Protein AF-A0A7M4D1F7-F1 (afdb_monomer_lite)

Structure (mmCIF, N/CA/C/O backbone):
data_AF-A0A7M4D1F7-F1
#
_entry.id   AF-A0A7M4D1F7-F1
#
loop_
_atom_site.group_PDB
_atom_site.id
_atom_site.type_symbol
_atom_site.label_atom_id
_atom_site.label_alt_id
_atom_site.label_comp_id
_atom_site.label_asym_id
_atom_site.label_entity_id
_atom_site.label_seq_id
_atom_site.pdbx_PDB_ins_code
_atom_site.Cartn_x
_atom_site.Cartn_y
_atom_site.Cartn_z
_atom_site.occupancy
_atom_site.B_iso_or_equiv
_atom_site.auth_seq_id
_atom_site.auth_comp_id
_atom_site.auth_asym_id
_atom_site.auth_atom_id
_atom_site.pdbx_PDB_model_num
ATOM 1 N N . MET A 1 1 ? -6.389 0.665 -41.688 1.00 51.69 1 MET A N 1
ATOM 2 C CA . MET A 1 1 ? -6.537 1.335 -40.376 1.00 51.69 1 MET A CA 1
ATOM 3 C C . MET A 1 1 ? -6.622 0.290 -39.255 1.00 51.69 1 MET A C 1
ATOM 5 O O . MET A 1 1 ? -7.693 -0.011 -38.762 1.00 51.69 1 MET A O 1
ATOM 9 N N . ASN A 1 2 ? -5.491 -0.336 -38.914 1.00 67.25 2 ASN A N 1
ATOM 10 C CA . ASN A 1 2 ? -5.434 -1.561 -38.091 1.00 67.25 2 ASN A CA 1
ATOM 11 C C . ASN A 1 2 ? -4.119 -1.664 -37.283 1.00 67.25 2 ASN A C 1
ATOM 13 O O . ASN A 1 2 ? -4.061 -2.343 -36.263 1.00 67.25 2 ASN A O 1
ATOM 17 N N . ASN A 1 3 ? -3.082 -0.909 -37.660 1.00 70.31 3 ASN A N 1
ATOM 18 C CA . ASN A 1 3 ? -1.796 -0.896 -36.952 1.00 70.31 3 ASN A CA 1
ATOM 19 C C . ASN A 1 3 ? -1.811 -0.016 -35.691 1.00 70.31 3 ASN A C 1
ATOM 21 O O . ASN A 1 3 ? -1.106 -0.311 -34.728 1.00 70.31 3 ASN A O 1
ATOM 25 N N . VAL A 1 4 ? -2.632 1.040 -35.674 1.00 74.31 4 VAL A N 1
ATOM 26 C CA . VAL A 1 4 ? -2.752 1.952 -34.523 1.00 74.31 4 VAL A CA 1
ATOM 27 C C . VAL A 1 4 ? -3.537 1.291 -33.390 1.00 74.31 4 VAL A C 1
ATOM 29 O O . VAL A 1 4 ? -3.065 1.263 -32.259 1.00 74.31 4 VAL A O 1
ATOM 32 N N . LEU A 1 5 ? -4.673 0.658 -33.702 1.00 72.69 5 LEU A N 1
ATOM 33 C CA . LEU A 1 5 ? -5.476 -0.083 -32.722 1.00 72.69 5 LEU A CA 1
ATOM 34 C C . LEU A 1 5 ? -4.680 -1.242 -32.104 1.00 72.69 5 LEU A C 1
ATOM 36 O O . LEU A 1 5 ? -4.636 -1.379 -30.885 1.00 72.69 5 LEU A O 1
ATOM 40 N N . ASN A 1 6 ? -3.940 -2.001 -32.919 1.00 72.00 6 ASN A N 1
ATOM 41 C CA . ASN A 1 6 ? -3.064 -3.065 -32.419 1.00 72.00 6 ASN A CA 1
ATOM 42 C C . ASN A 1 6 ? -1.912 -2.544 -31.548 1.00 72.00 6 ASN A C 1
ATOM 44 O O . ASN A 1 6 ? -1.460 -3.260 -30.659 1.00 72.00 6 ASN A O 1
ATOM 48 N N . ARG A 1 7 ? -1.427 -1.314 -31.773 1.00 69.12 7 ARG A N 1
ATOM 49 C CA . ARG A 1 7 ? -0.471 -0.671 -30.862 1.00 69.12 7 ARG A CA 1
ATOM 50 C C . ARG A 1 7 ? -1.136 -0.342 -29.533 1.00 69.12 7 ARG A C 1
ATOM 52 O O . ARG A 1 7 ? -0.621 -0.769 -28.509 1.00 69.12 7 ARG A O 1
ATOM 59 N N . LEU A 1 8 ? -2.289 0.325 -29.549 1.00 74.88 8 LEU A N 1
ATOM 60 C CA . LEU A 1 8 ? -3.003 0.731 -28.333 1.00 74.88 8 LEU A CA 1
ATOM 61 C C . LEU A 1 8 ? -3.391 -0.460 -27.448 1.00 74.88 8 L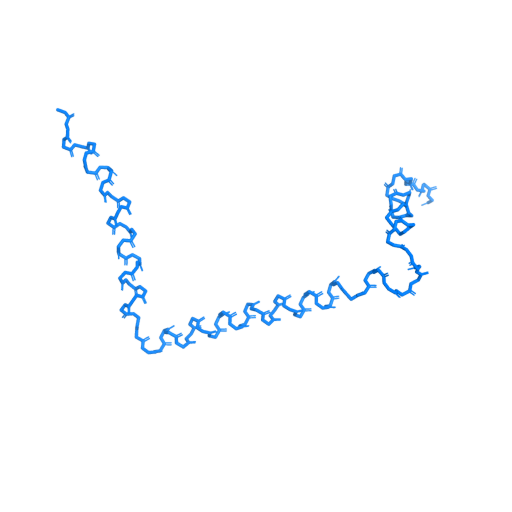EU A C 1
ATOM 63 O O . LEU A 1 8 ? -3.213 -0.396 -26.238 1.00 74.88 8 LEU A O 1
ATOM 67 N N . VAL A 1 9 ? -3.823 -1.576 -28.041 1.00 76.69 9 VAL A N 1
ATOM 68 C CA . VAL A 1 9 ? -4.164 -2.804 -27.298 1.00 76.69 9 VAL A CA 1
ATOM 69 C C . VAL A 1 9 ? -2.915 -3.523 -26.760 1.00 76.69 9 VAL A C 1
ATOM 71 O O . VAL A 1 9 ? -2.982 -4.214 -25.744 1.00 76.69 9 VAL A O 1
ATOM 74 N N . LYS A 1 10 ? -1.744 -3.344 -27.388 1.00 76.69 10 LYS A N 1
ATOM 75 C CA . LYS A 1 10 ? -0.474 -3.923 -26.912 1.00 76.69 10 LYS A CA 1
ATOM 76 C C . LYS A 1 10 ? 0.193 -3.107 -25.805 1.00 76.69 10 LYS A C 1
ATOM 78 O O . LYS A 1 10 ? 0.879 -3.702 -24.982 1.00 76.69 10 LYS A O 1
ATOM 83 N N . LEU A 1 11 ? -0.025 -1.791 -25.743 1.00 83.38 11 LEU A N 1
ATOM 84 C CA . LEU A 1 11 ? 0.531 -0.923 -24.696 1.00 83.38 11 LEU A CA 1
ATOM 85 C C . LEU A 1 11 ? 0.256 -1.417 -23.262 1.00 83.38 11 LEU A C 1
ATOM 87 O O . LEU A 1 11 ? 1.229 -1.579 -22.526 1.00 83.38 11 LEU A O 1
ATOM 91 N N . PRO A 1 12 ? -0.991 -1.720 -22.841 1.00 87.94 12 PRO A N 1
ATOM 92 C CA . PRO A 1 12 ? -1.247 -2.178 -21.475 1.00 87.94 12 PRO A CA 1
ATOM 93 C C . PRO A 1 12 ? -0.567 -3.516 -21.186 1.00 87.94 12 PRO A C 1
ATOM 95 O O . PRO A 1 12 ? -0.054 -3.715 -20.088 1.00 87.94 12 PRO A O 1
ATOM 98 N N . LYS A 1 13 ? -0.489 -4.411 -22.182 1.00 87.44 13 LYS A N 1
ATOM 99 C CA . LYS A 1 13 ? 0.218 -5.688 -22.048 1.00 87.44 13 LYS A CA 1
ATOM 100 C C . LYS A 1 13 ? 1.713 -5.469 -21.807 1.00 87.44 13 LYS A C 1
ATOM 102 O O . LYS A 1 13 ? 2.262 -6.090 -20.908 1.00 87.44 13 LYS A O 1
ATOM 107 N N . THR A 1 14 ? 2.342 -4.569 -22.562 1.00 87.00 14 THR A N 1
ATOM 108 C CA . THR A 1 14 ? 3.764 -4.229 -22.405 1.00 87.00 14 THR A CA 1
ATOM 109 C C . THR A 1 14 ? 4.051 -3.541 -21.070 1.00 87.00 14 THR A C 1
ATOM 111 O O . THR A 1 14 ? 5.048 -3.845 -20.420 1.00 87.00 14 THR A O 1
ATOM 114 N N . ILE A 1 15 ? 3.172 -2.635 -20.633 1.00 89.56 15 ILE A N 1
ATOM 115 C CA . ILE A 1 15 ? 3.297 -1.951 -19.339 1.00 89.56 15 ILE A CA 1
ATOM 116 C C . ILE A 1 15 ? 3.167 -2.970 -18.202 1.00 89.56 15 ILE A C 1
ATOM 118 O O . ILE A 1 15 ? 4.002 -2.996 -17.302 1.00 89.56 15 ILE A O 1
ATOM 122 N N . TRP A 1 16 ? 2.178 -3.864 -18.274 1.00 91.12 16 TRP A N 1
ATOM 123 C CA . TRP A 1 16 ? 2.007 -4.940 -17.300 1.00 91.12 16 TRP A CA 1
ATOM 124 C C . TRP A 1 16 ? 3.237 -5.847 -17.218 1.00 91.12 16 TRP A C 1
ATOM 126 O O . TRP A 1 16 ? 3.734 -6.103 -16.121 1.00 91.12 16 TRP A O 1
ATOM 136 N N . THR A 1 17 ? 3.767 -6.300 -18.360 1.00 87.88 17 THR A N 1
ATOM 137 C CA . THR A 1 17 ? 4.975 -7.137 -18.377 1.00 87.88 17 THR A CA 1
ATOM 138 C C . THR A 1 17 ? 6.183 -6.393 -17.830 1.00 87.88 17 THR A C 1
ATOM 140 O O . THR A 1 17 ? 6.933 -6.989 -17.074 1.00 87.88 17 THR A O 1
ATOM 143 N N . PHE A 1 18 ? 6.333 -5.094 -18.107 1.00 89.31 18 PHE A N 1
ATOM 144 C CA . PHE A 1 18 ? 7.426 -4.287 -17.561 1.00 89.31 18 PHE A CA 1
ATOM 145 C C . PHE A 1 18 ? 7.359 -4.164 -16.031 1.00 89.31 18 PHE A C 1
ATOM 147 O O . PHE A 1 18 ? 8.362 -4.374 -15.352 1.00 89.31 18 PHE A O 1
ATOM 154 N N . TYR A 1 19 ? 6.178 -3.885 -15.467 1.00 88.38 19 TYR A N 1
ATOM 155 C CA . TYR A 1 19 ? 5.994 -3.844 -14.011 1.00 88.38 19 TYR A CA 1
ATOM 156 C C . TYR A 1 19 ? 6.228 -5.214 -13.370 1.00 88.38 19 TYR A C 1
ATOM 158 O O . TYR A 1 19 ? 6.914 -5.317 -12.351 1.00 88.38 19 TYR A O 1
ATOM 166 N N . TYR A 1 20 ? 5.694 -6.273 -13.979 1.00 89.56 20 TYR A N 1
ATOM 167 C CA . TYR A 1 20 ? 5.863 -7.638 -13.494 1.00 89.56 20 TYR A CA 1
ATOM 168 C C . TYR A 1 20 ? 7.327 -8.096 -13.557 1.00 89.56 20 TYR A C 1
ATOM 170 O O . TYR A 1 20 ? 7.849 -8.636 -12.583 1.00 89.56 20 TYR A O 1
ATOM 178 N N . GLU A 1 21 ? 8.020 -7.843 -14.667 1.00 86.75 21 GLU A N 1
ATOM 179 C CA . GLU A 1 21 ? 9.441 -8.156 -14.841 1.00 86.75 21 GLU A CA 1
ATOM 180 C C . GLU A 1 21 ? 10.317 -7.320 -13.910 1.00 86.75 21 GLU A C 1
ATOM 182 O O . GLU A 1 21 ? 11.204 -7.873 -13.266 1.00 86.75 21 GLU A O 1
ATOM 187 N N . GLY A 1 22 ? 10.034 -6.025 -13.746 1.00 85.25 22 GLY A N 1
ATOM 188 C CA . GLY A 1 22 ? 10.744 -5.150 -12.812 1.00 85.25 22 GLY A CA 1
ATOM 189 C C . GLY A 1 22 ? 10.591 -5.582 -11.351 1.00 85.25 22 GLY A C 1
ATOM 190 O O . GLY A 1 22 ? 11.537 -5.462 -10.569 1.00 85.25 22 GLY A O 1
ATOM 191 N N . PHE A 1 23 ? 9.434 -6.143 -10.987 1.00 84.50 23 PHE A N 1
ATOM 192 C CA . PHE A 1 23 ? 9.197 -6.725 -9.665 1.00 84.50 23 PHE A CA 1
ATOM 193 C C . PHE A 1 23 ? 9.820 -8.125 -9.516 1.00 84.50 23 PHE A C 1
ATOM 195 O O . PHE A 1 23 ? 10.319 -8.497 -8.453 1.00 84.50 23 PHE A O 1
ATOM 202 N N . ARG A 1 24 ? 9.863 -8.912 -10.594 1.00 84.75 24 ARG A N 1
ATOM 203 C CA . ARG A 1 24 ? 10.490 -10.240 -10.605 1.00 84.75 24 ARG A CA 1
ATOM 204 C C . ARG A 1 24 ? 12.018 -10.161 -10.562 1.00 84.75 24 ARG A C 1
AT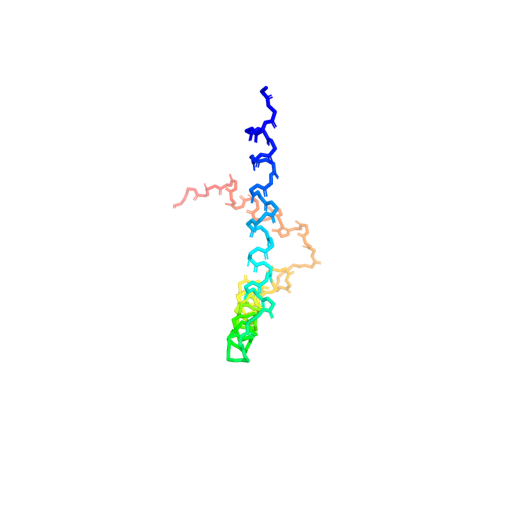OM 206 O O . ARG A 1 24 ? 12.635 -10.957 -9.857 1.00 84.75 24 ARG A O 1
ATOM 213 N N . ASN A 1 25 ? 12.628 -9.190 -11.237 1.00 84.88 25 ASN A N 1
ATOM 214 C CA . ASN A 1 25 ? 14.079 -8.966 -11.247 1.00 84.88 25 ASN A CA 1
ATOM 215 C C . ASN A 1 25 ? 14.586 -8.121 -10.064 1.00 84.88 25 ASN A C 1
ATOM 217 O O . ASN A 1 25 ? 15.731 -7.674 -10.062 1.00 84.88 25 ASN A O 1
ATOM 221 N N . GLN A 1 26 ? 13.761 -7.920 -9.031 1.00 83.50 26 GLN A N 1
ATOM 222 C CA . GLN A 1 26 ? 14.154 -7.215 -7.810 1.00 83.50 26 GLN A CA 1
ATOM 223 C C . GLN A 1 26 ? 15.379 -7.872 -7.151 1.00 83.50 26 GLN A C 1
ATOM 225 O O . GLN A 1 26 ? 15.395 -9.087 -6.911 1.00 83.50 26 GLN A O 1
ATOM 230 N N . SER A 1 27 ? 16.374 -7.044 -6.814 1.00 86.94 27 SER A N 1
ATOM 231 C CA . SER A 1 27 ? 17.551 -7.430 -6.029 1.00 86.94 27 SER A CA 1
ATOM 232 C C . SER A 1 27 ? 17.148 -7.905 -4.627 1.00 86.94 27 SER A C 1
ATOM 234 O O . SER A 1 27 ? 16.086 -7.551 -4.112 1.00 86.94 27 SER A O 1
ATOM 236 N N . LYS A 1 28 ? 18.005 -8.699 -3.971 1.00 85.75 28 LYS A N 1
ATOM 237 C CA . LYS A 1 28 ? 17.740 -9.234 -2.619 1.00 85.75 28 LYS A CA 1
ATOM 238 C C . LYS A 1 28 ? 17.402 -8.121 -1.615 1.00 85.75 28 LYS A C 1
ATOM 240 O O . LYS A 1 28 ? 16.470 -8.274 -0.829 1.00 85.75 28 LYS A O 1
ATOM 245 N N . TRP A 1 29 ? 18.083 -6.981 -1.729 1.00 88.69 29 TRP A N 1
ATOM 246 C CA . TRP A 1 29 ? 17.858 -5.797 -0.899 1.00 88.69 29 TRP A CA 1
ATOM 247 C C . TRP A 1 29 ? 16.444 -5.220 -1.031 1.00 88.69 29 TRP A C 1
ATOM 249 O O . TRP A 1 29 ? 15.791 -4.940 -0.028 1.00 88.69 29 TRP A O 1
ATOM 259 N N . SER A 1 30 ? 15.931 -5.074 -2.254 1.00 88.25 30 SER A N 1
ATOM 260 C CA . SER A 1 30 ? 14.615 -4.469 -2.473 1.00 88.25 30 SER A CA 1
ATOM 261 C C . SER A 1 30 ? 13.468 -5.423 -2.127 1.00 88.25 30 SER A C 1
ATOM 263 O O . SER A 1 30 ? 12.436 -4.982 -1.624 1.00 88.25 30 SER A O 1
ATOM 265 N N . ARG A 1 31 ? 13.675 -6.739 -2.283 1.00 87.50 31 ARG A N 1
ATOM 266 C CA . ARG A 1 31 ? 12.746 -7.771 -1.789 1.00 87.50 31 ARG A CA 1
ATOM 267 C C . ARG A 1 31 ? 12.588 -7.720 -0.267 1.00 87.50 31 ARG A C 1
ATOM 269 O O . ARG A 1 31 ? 11.466 -7.811 0.224 1.00 87.50 31 ARG A O 1
ATOM 276 N N . GLN A 1 32 ? 13.685 -7.535 0.473 1.00 92.81 32 GLN A N 1
ATOM 277 C CA . GLN A 1 32 ? 13.634 -7.350 1.928 1.00 92.81 32 GLN A CA 1
ATOM 278 C C . GLN A 1 32 ? 12.884 -6.076 2.317 1.00 92.81 32 GLN A C 1
ATOM 280 O O . GLN A 1 32 ? 12.046 -6.123 3.212 1.00 92.81 32 GLN A O 1
ATOM 285 N N . LEU A 1 33 ? 13.127 -4.958 1.628 1.00 93.44 33 LEU A N 1
ATOM 286 C CA . LEU A 1 33 ? 12.403 -3.711 1.890 1.00 93.44 33 LEU A CA 1
ATOM 287 C C . LEU A 1 33 ? 10.899 -3.858 1.647 1.00 93.44 33 LEU A C 1
ATOM 289 O O . LEU A 1 33 ? 10.108 -3.433 2.483 1.00 93.44 33 LEU A O 1
ATOM 293 N N . TRP A 1 34 ? 10.494 -4.509 0.554 1.00 92.25 34 TRP A N 1
ATOM 294 C CA . TRP A 1 34 ? 9.082 -4.793 0.289 1.00 92.25 34 TRP A CA 1
ATOM 295 C C . TRP A 1 34 ? 8.444 -5.654 1.377 1.00 92.25 34 TRP A C 1
ATOM 297 O O . TRP A 1 34 ? 7.335 -5.356 1.817 1.00 92.25 34 TRP A O 1
ATOM 307 N N . LEU A 1 35 ? 9.157 -6.677 1.854 1.00 93.75 35 LEU A N 1
ATOM 308 C CA . LEU A 1 35 ? 8.700 -7.499 2.970 1.00 93.75 35 LEU A CA 1
ATOM 309 C C . LEU A 1 35 ? 8.531 -6.663 4.248 1.00 93.75 35 LEU A C 1
ATOM 311 O O . LEU A 1 35 ? 7.508 -6.774 4.917 1.00 93.75 35 LEU A O 1
ATOM 315 N N . ILE A 1 36 ? 9.490 -5.784 4.554 1.00 95.81 36 ILE A N 1
ATOM 316 C CA . ILE A 1 36 ? 9.420 -4.869 5.701 1.00 95.81 36 ILE A CA 1
ATOM 317 C C . ILE A 1 36 ? 8.221 -3.923 5.576 1.00 95.81 36 ILE A C 1
ATOM 319 O O . ILE A 1 36 ? 7.500 -3.734 6.552 1.00 95.81 36 ILE A O 1
ATOM 323 N N . ILE A 1 37 ? 7.979 -3.347 4.395 1.00 94.94 37 ILE A N 1
ATOM 324 C CA . ILE A 1 37 ? 6.828 -2.468 4.142 1.00 94.94 37 ILE A CA 1
ATOM 325 C C . ILE A 1 37 ? 5.521 -3.232 4.359 1.00 94.94 37 ILE A C 1
ATOM 327 O O . ILE A 1 37 ? 4.637 -2.736 5.053 1.00 94.94 37 ILE A O 1
ATOM 331 N N . LEU A 1 38 ? 5.412 -4.448 3.823 1.00 95.69 38 LEU A N 1
ATOM 332 C CA . LEU A 1 38 ? 4.219 -5.284 3.946 1.00 95.69 38 LEU A CA 1
ATOM 333 C C . LEU A 1 38 ? 3.948 -5.649 5.413 1.00 95.69 38 LEU A C 1
ATOM 335 O O . LEU A 1 38 ? 2.831 -5.473 5.896 1.00 95.69 38 LEU A O 1
ATOM 339 N N . ILE A 1 39 ? 4.985 -6.057 6.152 1.00 96.75 39 ILE A N 1
ATOM 340 C CA . ILE A 1 39 ? 4.898 -6.321 7.594 1.00 96.75 39 ILE A CA 1
ATOM 341 C C . ILE A 1 39 ? 4.491 -5.053 8.346 1.00 96.75 39 ILE A C 1
ATOM 343 O O . ILE A 1 39 ? 3.584 -5.097 9.170 1.00 96.75 39 ILE A O 1
ATOM 347 N N . LYS A 1 40 ? 5.123 -3.911 8.063 1.00 94.38 40 LYS A N 1
ATOM 348 C CA . LYS A 1 40 ? 4.829 -2.647 8.747 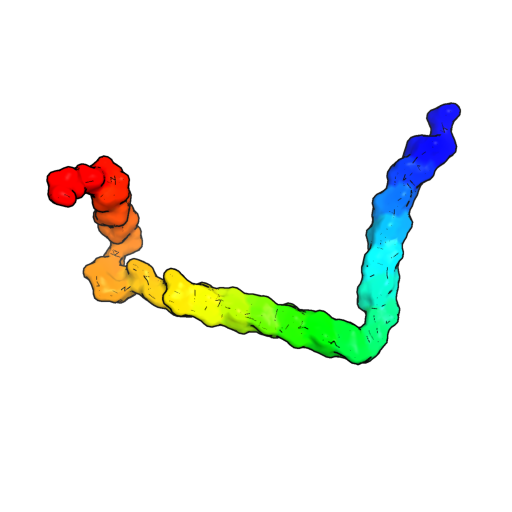1.00 94.38 40 LYS A CA 1
ATOM 349 C C . LYS A 1 40 ? 3.395 -2.196 8.500 1.00 94.38 40 LYS A C 1
ATOM 351 O O . LYS A 1 40 ? 2.740 -1.775 9.446 1.00 94.38 40 LYS A O 1
ATOM 356 N N . LEU A 1 41 ? 2.900 -2.319 7.269 1.00 95.88 41 LEU A N 1
ATOM 357 C CA . LEU A 1 41 ? 1.509 -2.024 6.926 1.00 95.88 41 LEU A CA 1
ATOM 358 C C . LEU A 1 41 ? 0.546 -2.959 7.656 1.00 95.88 41 LEU A C 1
ATOM 360 O O . LEU A 1 41 ? -0.433 -2.484 8.223 1.00 95.88 41 LEU A O 1
ATOM 364 N N . PHE A 1 42 ? 0.843 -4.258 7.709 1.00 95.69 42 PHE A N 1
ATOM 365 C CA . PHE A 1 42 ? 0.034 -5.221 8.453 1.00 95.69 42 PHE A CA 1
ATOM 366 C C . PHE A 1 42 ? 0.003 -4.907 9.955 1.00 95.69 42 PHE A C 1
ATOM 368 O O . PHE A 1 42 ? -1.067 -4.861 10.557 1.00 95.69 42 PHE A O 1
ATOM 375 N N . VAL A 1 43 ? 1.163 -4.628 10.554 1.00 95.12 43 VAL A N 1
ATOM 376 C CA . VAL A 1 43 ? 1.295 -4.284 11.975 1.00 95.12 43 VAL A CA 1
ATOM 377 C C . VAL A 1 43 ? 0.596 -2.961 12.289 1.00 95.12 43 VAL A C 1
ATOM 379 O O . VAL A 1 43 ? -0.170 -2.906 13.246 1.00 95.12 43 VAL A O 1
ATOM 382 N N . MET A 1 44 ? 0.781 -1.912 11.477 1.00 91.81 44 MET A N 1
ATOM 383 C CA . MET A 1 44 ? 0.058 -0.646 11.653 1.00 91.81 44 MET A CA 1
ATOM 384 C C . MET A 1 44 ? -1.448 -0.844 11.529 1.00 91.81 44 MET A C 1
ATOM 386 O O . MET A 1 44 ? -2.191 -0.323 12.352 1.00 91.81 44 MET A O 1
ATOM 390 N N . PHE A 1 45 ? -1.901 -1.609 10.537 1.00 92.19 45 PHE A N 1
ATOM 391 C CA . PHE A 1 45 ? -3.317 -1.906 10.368 1.00 92.19 45 PHE A CA 1
ATOM 392 C C . PHE A 1 45 ? -3.873 -2.657 11.575 1.00 92.19 45 PHE A C 1
ATOM 394 O O . PHE A 1 45 ? -4.945 -2.319 12.060 1.00 92.19 45 PHE A O 1
ATOM 401 N N . PHE A 1 46 ? -3.138 -3.635 12.105 1.00 90.94 46 PHE A N 1
ATOM 402 C CA . PHE A 1 46 ? -3.567 -4.404 13.266 1.00 90.94 46 PHE A CA 1
ATOM 403 C C . PHE A 1 46 ? -3.592 -3.564 14.548 1.00 90.94 46 PHE A C 1
ATOM 405 O O . PHE A 1 46 ? -4.559 -3.643 15.295 1.00 90.94 46 PHE A O 1
ATOM 412 N N . ILE A 1 47 ? -2.579 -2.724 14.785 1.00 87.75 47 ILE A N 1
ATOM 413 C CA . ILE A 1 47 ? -2.522 -1.822 15.946 1.00 87.75 47 ILE A CA 1
ATOM 414 C C . ILE A 1 47 ? -3.631 -0.777 15.866 1.00 87.75 47 ILE A C 1
ATOM 416 O O . ILE A 1 47 ? -4.370 -0.610 16.831 1.00 87.75 47 ILE A O 1
ATOM 420 N N . LEU A 1 48 ? -3.789 -0.106 14.720 1.00 86.12 48 LEU A N 1
ATOM 421 C CA . LEU A 1 48 ? -4.895 0.825 14.507 1.00 86.12 48 LEU A CA 1
ATOM 422 C C . LEU A 1 48 ? -6.225 0.099 14.673 1.00 86.12 48 LEU A C 1
ATOM 424 O O . LEU A 1 48 ? -7.099 0.611 15.351 1.00 86.12 48 LEU A O 1
ATOM 428 N N . LYS A 1 49 ? -6.372 -1.121 14.151 1.00 83.50 49 LYS A N 1
ATOM 429 C CA . LYS A 1 49 ? -7.599 -1.898 14.322 1.00 83.50 49 LYS A CA 1
ATOM 430 C C . LYS A 1 49 ? -7.866 -2.236 15.794 1.00 83.50 49 LYS A C 1
ATOM 432 O O . LYS A 1 49 ? -8.991 -2.101 16.250 1.00 83.50 49 LYS A O 1
ATOM 437 N N . LEU A 1 50 ? -6.856 -2.651 16.551 1.00 81.50 50 LEU A N 1
ATOM 438 C CA . LEU A 1 50 ? -7.006 -3.013 17.960 1.00 81.50 50 LEU A CA 1
ATOM 439 C C . LEU A 1 50 ? -7.271 -1.783 18.849 1.00 81.50 50 LEU A C 1
ATOM 441 O O . LEU A 1 50 ? -8.060 -1.875 19.783 1.00 81.50 50 LEU A O 1
ATOM 445 N N . LEU A 1 51 ? -6.635 -0.643 18.550 1.00 77.62 51 LEU A N 1
ATOM 446 C CA . LEU A 1 51 ? -6.756 0.605 19.317 1.00 77.62 51 LEU A CA 1
ATOM 447 C C . LEU A 1 51 ? -7.939 1.492 18.900 1.00 77.62 51 LEU A C 1
ATOM 449 O O . LEU A 1 51 ? -8.485 2.178 19.756 1.00 77.62 51 LEU A O 1
ATOM 453 N N . PHE A 1 52 ? -8.369 1.472 17.633 1.00 70.00 52 PHE A N 1
ATOM 454 C CA . PHE A 1 52 ? -9.569 2.183 17.157 1.00 70.00 52 PHE A CA 1
ATOM 455 C C . PHE A 1 52 ? -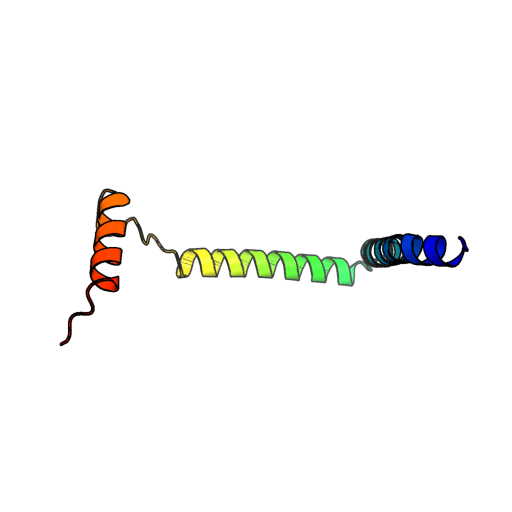10.843 1.334 17.227 1.00 70.00 52 PHE A C 1
ATOM 457 O O . PHE A 1 52 ? -11.930 1.896 17.321 1.00 70.00 52 PHE A O 1
ATOM 464 N N . PHE A 1 53 ? -10.738 0.000 17.238 1.00 69.81 53 PHE A N 1
ATOM 465 C CA . PHE A 1 53 ? -11.874 -0.903 17.469 1.00 69.81 53 PHE A CA 1
ATOM 466 C C . PHE A 1 53 ? -11.720 -1.783 18.730 1.00 69.81 53 PHE A C 1
ATOM 468 O O . PHE A 1 53 ? -12.023 -2.980 18.675 1.00 69.81 53 PHE A O 1
ATOM 475 N N . PRO A 1 54 ? -11.275 -1.259 19.888 1.00 61.12 54 PRO A N 1
ATOM 476 C CA . PRO A 1 54 ? -11.254 -2.025 21.120 1.00 61.12 54 PRO A CA 1
ATOM 477 C C . PRO A 1 54 ? -12.700 -2.221 21.555 1.00 61.12 54 PRO A C 1
ATOM 479 O O . PRO A 1 54 ? -13.334 -1.277 22.007 1.00 61.12 54 PRO A O 1
ATOM 482 N N . ASN A 1 55 ? -13.238 -3.432 21.394 1.00 55.75 55 ASN A N 1
ATOM 483 C CA . ASN A 1 55 ? -14.504 -3.857 21.999 1.00 55.75 55 ASN A CA 1
ATOM 484 C C . ASN A 1 55 ? -15.605 -2.780 22.000 1.00 55.75 55 ASN A C 1
ATOM 486 O O . ASN A 1 55 ? -16.295 -2.608 23.009 1.00 55.75 55 ASN A O 1
ATOM 490 N N . PHE A 1 56 ? -15.809 -2.073 20.881 1.00 52.41 56 PHE A N 1
ATOM 491 C CA . PHE A 1 56 ? -16.879 -1.069 20.780 1.00 52.41 56 PHE A CA 1
ATOM 492 C C . PHE A 1 56 ? -18.250 -1.683 21.146 1.00 52.41 56 PHE A C 1
ATOM 494 O O . PHE A 1 56 ? -19.158 -1.002 21.622 1.00 52.41 56 PHE A O 1
ATOM 501 N N . LEU A 1 57 ? -18.343 -3.012 21.033 1.00 52.75 57 LEU A N 1
ATOM 502 C CA . LEU A 1 57 ? -19.516 -3.841 21.260 1.00 52.75 57 LEU A CA 1
ATOM 503 C C . LEU A 1 57 ? -19.492 -4.671 22.555 1.00 52.75 57 LEU A C 1
ATOM 505 O O . LEU A 1 57 ? -20.469 -5.350 22.827 1.00 52.75 57 LEU A O 1
ATOM 509 N N . LYS A 1 58 ? -18.473 -4.606 23.430 1.00 49.78 58 LYS A N 1
ATOM 510 C CA . LYS A 1 58 ? -18.402 -5.541 24.585 1.00 49.78 58 LYS A CA 1
ATOM 511 C C . LYS A 1 58 ? -18.347 -4.968 25.997 1.00 49.78 58 LYS A C 1
ATOM 513 O O . LYS A 1 58 ? -18.436 -5.742 26.939 1.00 49.78 58 LYS A O 1
ATOM 518 N N . THR A 1 59 ? -18.284 -3.649 26.180 1.00 54.16 59 THR A N 1
ATOM 519 C CA . THR A 1 59 ? -18.117 -3.113 27.551 1.00 54.16 59 THR A CA 1
ATOM 520 C C . THR A 1 59 ? -19.385 -2.565 28.236 1.00 54.16 59 THR A C 1
ATOM 522 O O . THR A 1 59 ? -19.281 -2.174 29.395 1.00 54.16 59 THR A O 1
ATOM 525 N N . LYS A 1 60 ? -20.576 -2.528 27.599 1.00 51.00 60 LYS A N 1
ATOM 526 C CA . LYS A 1 60 ? -21.797 -1.996 28.264 1.00 51.00 60 LYS A CA 1
ATOM 527 C C . LYS A 1 60 ? -23.166 -2.618 27.910 1.00 51.00 60 LYS A C 1
ATOM 529 O O . LYS A 1 60 ? -24.085 -2.375 28.679 1.00 51.00 60 LYS A O 1
ATOM 534 N N . TYR A 1 61 ? -23.324 -3.403 26.838 1.00 50.25 61 TYR A N 1
ATOM 535 C CA . TYR A 1 61 ? -24.627 -3.977 26.441 1.00 50.25 61 TYR A CA 1
ATOM 536 C C . TYR A 1 61 ? -24.459 -5.353 25.794 1.00 50.25 61 TYR A C 1
ATOM 538 O O . TYR A 1 61 ? -23.508 -5.547 25.035 1.00 50.25 61 TYR A O 1
ATOM 546 N N . ASP A 1 62 ? -25.373 -6.265 26.124 1.00 53.50 62 ASP A N 1
ATOM 547 C CA . ASP A 1 62 ? -25.343 -7.710 25.842 1.00 53.50 62 ASP A CA 1
ATOM 548 C C . ASP A 1 62 ? -25.817 -8.070 24.410 1.00 53.50 62 ASP A C 1
ATOM 550 O O . ASP A 1 62 ? -25.678 -9.209 23.973 1.00 53.50 62 ASP A O 1
ATOM 554 N N . SER A 1 63 ? -26.342 -7.099 23.646 1.00 54.25 63 SER A N 1
ATOM 555 C CA . SER A 1 63 ? -26.816 -7.271 22.262 1.00 54.25 63 SER A CA 1
ATOM 556 C C . SER A 1 63 ? -26.322 -6.148 21.339 1.00 54.25 63 SER A C 1
ATOM 558 O O . SER A 1 63 ? -26.387 -4.965 21.683 1.00 54.25 63 SER A O 1
ATOM 560 N N . ASP A 1 64 ? -25.846 -6.512 20.143 1.00 55.97 64 ASP A N 1
ATOM 561 C CA . ASP A 1 64 ? -25.366 -5.587 19.101 1.00 55.97 64 ASP A CA 1
ATOM 562 C C . ASP A 1 64 ? -26.467 -4.647 18.569 1.00 55.97 64 ASP A C 1
ATOM 564 O O . ASP A 1 64 ? -26.169 -3.562 18.066 1.00 55.97 64 ASP A O 1
ATOM 568 N N . GLN A 1 65 ? -27.739 -5.035 18.705 1.00 58.28 65 GLN A N 1
ATOM 569 C CA . GLN A 1 65 ? -28.887 -4.285 18.183 1.0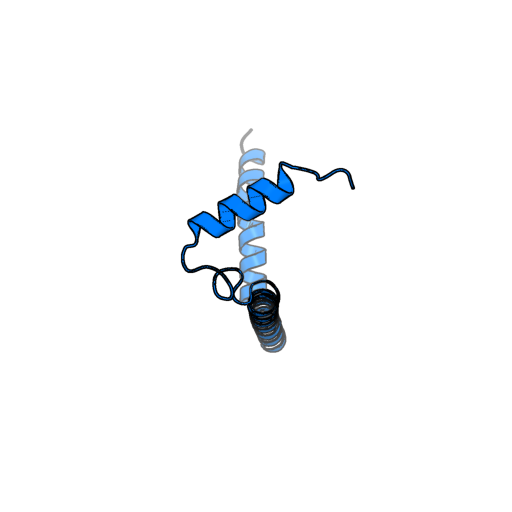0 58.28 65 GLN A CA 1
ATOM 570 C C . GLN A 1 65 ? -29.206 -3.041 19.031 1.00 58.28 65 GLN A C 1
ATOM 572 O O . GLN A 1 65 ? -29.266 -1.941 18.489 1.00 58.28 65 GLN A O 1
ATOM 577 N N . GLU A 1 66 ? -29.269 -3.166 20.362 1.00 59.00 66 GLU A N 1
ATOM 578 C CA . GLU A 1 66 ? -29.574 -2.033 21.262 1.00 59.00 66 GLU A CA 1
ATOM 579 C C . GLU A 1 66 ? -28.504 -0.927 21.229 1.00 59.00 66 GLU A C 1
ATOM 581 O O . GLU A 1 66 ? -28.787 0.252 21.447 1.00 59.00 66 GLU A O 1
ATOM 586 N N . ARG A 1 67 ? -27.252 -1.287 20.925 1.00 60.19 67 ARG A N 1
ATOM 587 C CA . ARG A 1 67 ? -26.150 -0.324 20.782 1.00 60.19 67 ARG A CA 1
ATOM 588 C C . ARG A 1 67 ? -26.238 0.496 19.508 1.00 60.19 67 ARG A C 1
ATOM 590 O O . ARG A 1 67 ? -25.887 1.674 19.533 1.00 60.19 67 ARG A O 1
ATOM 597 N N . SER A 1 68 ? -26.661 -0.126 18.410 1.00 64.88 68 SER A N 1
ATOM 598 C CA . SER A 1 68 ? -26.838 0.580 17.143 1.00 64.88 68 SER A CA 1
ATOM 599 C C . SER A 1 68 ? -27.968 1.599 17.272 1.00 64.88 68 SER A C 1
ATOM 601 O O . SER A 1 68 ? -27.773 2.766 16.935 1.00 64.88 68 SER A O 1
ATOM 603 N N . ASP A 1 69 ? -29.075 1.199 17.901 1.00 66.44 69 ASP A N 1
ATOM 604 C CA . ASP A 1 69 ? -30.244 2.056 18.100 1.00 66.44 69 ASP A CA 1
ATOM 605 C C . ASP A 1 69 ? -29.949 3.262 19.013 1.00 66.44 69 ASP A C 1
ATOM 607 O O . ASP A 1 69 ? -30.346 4.381 18.692 1.00 66.44 69 ASP A O 1
ATOM 611 N N . TYR A 1 70 ? -29.167 3.095 20.091 1.00 65.06 70 TYR A N 1
ATOM 612 C CA . TYR A 1 70 ? -28.782 4.216 20.969 1.00 65.06 70 TYR A CA 1
ATOM 613 C C . TYR A 1 70 ? -27.848 5.235 20.289 1.00 65.06 70 TYR A C 1
ATOM 615 O O . TYR A 1 70 ? -27.969 6.442 20.502 1.00 65.06 70 TYR A O 1
ATOM 623 N N . VAL A 1 71 ? -26.907 4.775 19.455 1.00 68.06 71 VAL A N 1
ATOM 624 C CA . VAL A 1 71 ? -26.012 5.672 18.700 1.00 68.06 71 VAL A CA 1
ATOM 625 C C . VAL A 1 71 ? -26.786 6.422 17.616 1.00 68.06 71 VAL A C 1
ATOM 627 O O . VAL A 1 71 ? -26.548 7.612 17.412 1.00 68.06 71 VAL A O 1
ATOM 630 N N . ILE A 1 72 ? -27.736 5.754 16.955 1.00 72.44 72 ILE A N 1
ATOM 631 C CA . ILE A 1 72 ? -28.629 6.388 15.982 1.00 72.44 72 ILE A CA 1
ATOM 632 C C . ILE A 1 72 ? -29.484 7.452 16.676 1.00 72.44 72 ILE A C 1
ATOM 634 O O . ILE A 1 72 ? -29.546 8.573 16.180 1.00 72.44 72 ILE A O 1
ATOM 638 N N . ASP A 1 73 ? -30.063 7.175 17.844 1.00 70.06 73 ASP A N 1
ATOM 639 C CA . ASP A 1 73 ? -30.864 8.157 18.588 1.00 70.06 73 ASP A CA 1
ATOM 640 C C . ASP A 1 73 ? -30.053 9.415 18.968 1.00 70.06 73 ASP A C 1
ATOM 642 O O . ASP A 1 73 ? -30.512 10.537 18.765 1.00 70.06 73 ASP A O 1
ATOM 646 N N . GLN A 1 74 ? -28.794 9.258 19.402 1.00 68.38 74 GLN A N 1
ATOM 647 C CA . GLN A 1 74 ? -27.900 10.391 19.696 1.00 68.38 74 GLN A CA 1
ATOM 648 C C . GLN A 1 74 ? -27.471 11.191 18.454 1.00 68.38 74 GLN A C 1
ATOM 650 O O . GLN A 1 74 ? -27.265 12.399 18.547 1.00 68.38 74 GLN A O 1
ATOM 655 N N . LEU A 1 75 ? -27.318 10.545 17.294 1.00 73.38 75 LEU A N 1
ATOM 656 C CA . LEU A 1 75 ? -26.954 11.223 16.042 1.00 73.38 75 LEU A CA 1
ATOM 657 C C . LEU A 1 75 ? -28.156 11.889 15.361 1.00 73.38 75 LEU A C 1
ATOM 659 O O . LEU A 1 75 ? -27.988 12.881 14.653 1.00 73.38 75 LEU A O 1
ATOM 663 N N . THR A 1 76 ? -29.356 11.349 15.567 1.00 74.88 76 THR A N 1
ATOM 664 C CA . THR A 1 76 ? -30.595 11.843 14.946 1.00 74.88 76 THR A CA 1
ATOM 665 C C . THR A 1 76 ? -31.281 12.898 15.813 1.00 74.88 76 THR A C 1
ATOM 667 O O . THR A 1 76 ? -32.053 13.706 15.300 1.00 74.88 76 THR A O 1
ATOM 670 N N . ASN A 1 77 ? -30.970 12.937 17.111 1.00 62.16 77 ASN A N 1
ATOM 671 C CA . ASN A 1 77 ? -31.481 13.932 18.039 1.00 62.16 77 ASN A CA 1
ATOM 672 C C . ASN A 1 77 ? -30.339 14.846 18.519 1.00 62.16 77 ASN A C 1
ATOM 674 O O . ASN A 1 77 ? -29.750 14.589 19.575 1.00 62.16 77 ASN A O 1
ATOM 678 N N . PRO A 1 78 ? -29.991 15.917 17.775 1.00 58.88 78 PRO A N 1
ATOM 679 C CA . PRO A 1 78 ? -29.105 16.944 18.296 1.00 58.88 78 PRO A CA 1
ATOM 680 C C . PRO A 1 78 ? -29.821 17.582 19.485 1.00 58.88 78 PRO A C 1
ATOM 682 O O . PRO A 1 78 ? -30.700 18.430 19.324 1.00 58.88 78 PRO A O 1
ATOM 685 N N . LYS A 1 79 ? -29.487 17.143 20.703 1.00 54.03 79 LYS A N 1
ATOM 686 C CA . LYS A 1 79 ? -29.879 17.863 21.910 1.00 54.03 79 LYS A CA 1
ATOM 687 C C . LYS A 1 79 ? -29.265 19.251 21.797 1.00 54.03 79 LYS A C 1
ATOM 689 O O . LYS A 1 79 ? -28.074 19.427 22.027 1.00 54.03 79 LYS A O 1
ATOM 694 N N . ASN A 1 80 ? -30.103 20.211 21.425 1.00 53.31 80 ASN A N 1
ATOM 695 C CA . ASN A 1 80 ? -29.882 21.622 21.676 1.00 53.31 80 ASN A CA 1
ATOM 696 C C . ASN A 1 80 ? -29.737 21.785 23.196 1.00 53.31 80 ASN A C 1
ATOM 69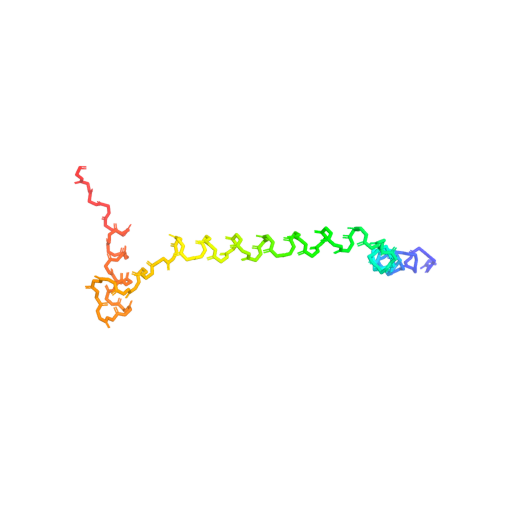8 O O . ASN A 1 80 ? -30.738 21.856 23.913 1.00 53.31 80 ASN A O 1
ATOM 702 N N . GLN A 1 81 ? -28.500 21.763 23.682 1.00 44.47 81 GLN A N 1
ATOM 703 C CA . GLN A 1 81 ? -28.106 22.297 24.980 1.00 44.47 81 GLN A CA 1
ATOM 704 C C . GLN A 1 81 ? -26.941 23.248 24.760 1.00 44.47 81 GLN A C 1
ATOM 706 O O . GLN A 1 81 ? -25.967 22.831 24.096 1.00 44.47 81 GLN A O 1
#

InterPro domains:
  IPR027853 Protein of unknown function DUF4492 [PF14899] (11-79)

Secondary structure (DSSP, 8-state):
--HHHHHHHHHHHHHHHHHHHHHHT--HHHHHHHHHHHHHHHHHHHHHHHHHSSSTTTSS-S-HHHHHHHHHHHHH-----

Foldseek 3Di:
DPVVVVVVVCVVVVVVVVVVVCVVPDDPVVVVVVVVVVVVVVVVVVVCCCVVVVPPPPDDDDDPVVSVVVVCCCVVDPPPD

Sequence (81 aa):
MNNVLNRLVKLPKTIWTFYYEGFRNQSKWSRQLWLIILIKLFVMFFILKLLFFPNFLKTKYDSDQERSDYVIDQLTNPKNQ

Organism: NCBI:txid2686357

pLDDT: mean 76.13, std 14.99, range [44.47, 96.75]

Radius of gyration: 25.58 Å; chains: 1; bounding box: 49×32×69 Å